Protein AF-X1JRZ4-F1 (afdb_monomer_lite)

InterPro domains:
  IPR046865 Flagellar Assembly Protein A, beta solenoid domain [PF03961] (2-106)

Radius of gyration: 22.12 Å; chains: 1; bounding box: 46×29×64 Å

pLDDT: mean 81.47, std 8.97, range [46.62, 93.19]

Organism: NCBI:txid412755

Foldseek 3Di:
DDEADDPPDPAAEAE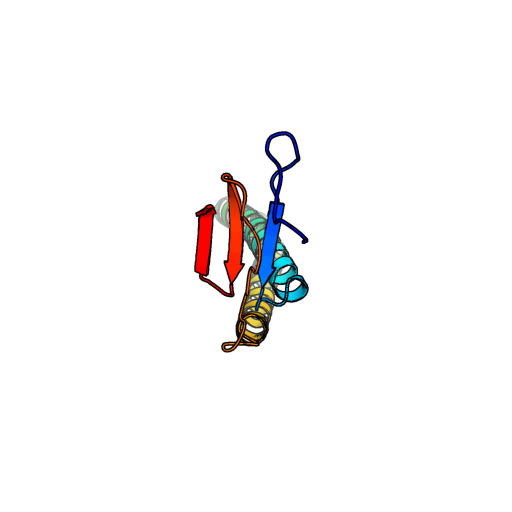KQFDVVLVVLLVVLVVVLVVLVVVLVVLVVCCVVDDPCNVVSVVSNVVSVVSNVVSVVVNVVSVVVGNPDPPIDDDDPDYYDARHWYHHRPDIDGD

Structure (mmCIF, N/CA/C/O backbone):
data_AF-X1JRZ4-F1
#
_entry.id   AF-X1JRZ4-F1
#
loop_
_atom_site.group_PDB
_atom_site.id
_atom_site.type_symbol
_atom_site.label_atom_id
_atom_site.label_alt_id
_atom_site.label_comp_id
_atom_site.label_asym_id
_atom_site.label_entity_id
_atom_site.label_seq_id
_atom_site.pdbx_PDB_ins_code
_atom_site.Cartn_x
_atom_site.Cartn_y
_atom_site.Cartn_z
_atom_site.occupancy
_atom_site.B_iso_or_equiv
_atom_site.auth_seq_id
_atom_site.auth_comp_id
_atom_site.auth_asym_id
_atom_site.auth_atom_id
_atom_site.pdbx_PDB_model_num
ATOM 1 N N . ALA A 1 1 ? 19.357 6.986 -33.966 1.00 46.62 1 ALA A N 1
ATOM 2 C CA . ALA A 1 1 ? 19.563 6.041 -32.853 1.00 46.62 1 ALA A CA 1
ATOM 3 C C . ALA A 1 1 ? 19.085 6.731 -31.586 1.00 46.62 1 ALA A C 1
ATOM 5 O O . ALA A 1 1 ? 19.544 7.835 -31.326 1.00 46.62 1 ALA A O 1
ATOM 6 N N . THR A 1 2 ? 18.114 6.161 -30.878 1.00 57.91 2 THR A N 1
ATOM 7 C CA . THR A 1 2 ? 17.527 6.785 -29.683 1.00 57.91 2 THR A CA 1
ATOM 8 C C . THR A 1 2 ? 18.223 6.193 -28.462 1.00 57.91 2 THR A C 1
ATOM 10 O O . THR A 1 2 ? 18.154 4.987 -28.245 1.00 57.91 2 THR A O 1
ATOM 13 N N . GLN A 1 3 ? 18.978 7.018 -27.741 1.00 73.88 3 GLN A N 1
ATOM 14 C CA . GLN A 1 3 ? 19.676 6.652 -26.504 1.00 73.88 3 GLN A CA 1
ATOM 15 C C . GLN A 1 3 ? 18.753 6.852 -25.295 1.00 73.88 3 GLN A C 1
ATOM 17 O O . GLN A 1 3 ? 17.847 7.687 -25.353 1.00 73.88 3 GLN A O 1
ATOM 22 N N . ILE A 1 4 ? 18.983 6.111 -24.209 1.00 78.50 4 ILE A N 1
ATOM 23 C CA . ILE A 1 4 ? 18.250 6.289 -22.947 1.00 78.50 4 ILE A CA 1
ATOM 24 C C . ILE A 1 4 ? 19.100 7.160 -22.023 1.00 78.50 4 ILE A C 1
ATOM 26 O O . ILE A 1 4 ? 20.213 6.785 -21.654 1.00 78.50 4 ILE A O 1
ATOM 30 N N . GLY A 1 5 ? 18.567 8.327 -21.661 1.00 79.38 5 GLY A N 1
ATOM 31 C CA . GLY A 1 5 ? 19.239 9.309 -20.813 1.00 79.38 5 GLY A CA 1
ATOM 32 C C . GLY A 1 5 ? 20.214 10.239 -21.542 1.00 79.38 5 GLY A C 1
ATOM 33 O O . GLY A 1 5 ? 20.414 10.184 -22.759 1.00 79.3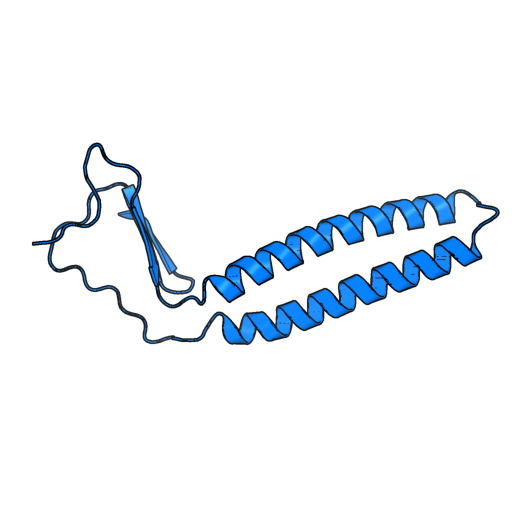8 5 GLY A O 1
ATOM 34 N N . SER A 1 6 ? 20.800 11.156 -20.772 1.00 81.12 6 SER A N 1
ATOM 35 C CA . SER A 1 6 ? 21.845 12.083 -21.222 1.00 81.12 6 SER A CA 1
ATOM 36 C C . SER A 1 6 ? 22.683 12.569 -20.037 1.00 81.12 6 SER A C 1
ATOM 38 O O . SER A 1 6 ? 22.211 12.550 -18.906 1.00 81.12 6 SER A O 1
ATOM 40 N N . ALA A 1 7 ? 23.905 13.046 -20.294 1.00 76.19 7 ALA A N 1
ATOM 41 C CA . ALA A 1 7 ? 24.854 13.440 -19.245 1.00 76.19 7 ALA A CA 1
ATOM 42 C C . ALA A 1 7 ? 24.419 14.644 -18.382 1.00 76.19 7 ALA A C 1
ATOM 44 O O . ALA A 1 7 ? 24.859 14.770 -17.246 1.00 76.19 7 ALA A O 1
ATOM 45 N N . LEU A 1 8 ? 23.599 15.545 -18.930 1.00 80.31 8 LEU A N 1
ATOM 46 C CA . LEU A 1 8 ? 23.165 16.788 -18.272 1.00 80.31 8 LEU A CA 1
ATOM 47 C C . LEU A 1 8 ? 21.639 16.867 -18.103 1.00 80.31 8 LEU A C 1
ATOM 49 O O . LEU A 1 8 ? 21.118 17.889 -17.662 1.00 80.31 8 LEU A O 1
ATOM 53 N N . GLY A 1 9 ? 20.918 15.824 -18.513 1.00 74.38 9 GLY A N 1
ATOM 54 C CA . GLY A 1 9 ? 19.462 15.793 -18.469 1.00 74.38 9 GLY A CA 1
ATOM 55 C C . GLY A 1 9 ? 18.916 15.271 -17.141 1.00 74.38 9 GLY A C 1
ATOM 56 O O . GLY A 1 9 ? 19.661 14.726 -16.325 1.00 74.38 9 GLY A O 1
ATOM 57 N N . PRO A 1 10 ? 17.597 15.405 -16.926 1.00 77.81 10 PRO A N 1
ATOM 58 C CA . PRO A 1 10 ? 16.932 14.769 -15.799 1.00 77.81 10 PRO A CA 1
ATOM 59 C C . PRO A 1 10 ? 17.080 13.244 -15.871 1.00 77.81 10 PRO A C 1
ATOM 61 O O . PRO A 1 10 ? 17.204 12.660 -16.955 1.00 77.81 10 PRO A O 1
ATOM 64 N N . ARG A 1 11 ? 17.048 12.599 -14.700 1.00 81.56 11 ARG A N 1
ATOM 65 C CA . ARG A 1 11 ? 17.111 11.141 -14.587 1.00 81.56 11 ARG A CA 1
ATOM 66 C C . ARG A 1 11 ? 16.006 10.512 -15.431 1.00 81.56 11 ARG A C 1
ATOM 68 O O . ARG A 1 11 ? 14.850 10.913 -15.346 1.00 81.56 11 ARG A O 1
ATOM 75 N N . THR A 1 12 ? 16.381 9.550 -16.266 1.00 85.25 12 THR A N 1
ATOM 76 C CA . THR A 1 12 ? 15.417 8.785 -17.059 1.00 85.25 12 THR A CA 1
ATOM 77 C C . THR A 1 12 ? 15.014 7.546 -16.281 1.00 85.25 12 THR A C 1
ATOM 79 O O . THR A 1 12 ? 15.883 6.781 -15.861 1.00 85.25 12 THR A O 1
ATOM 82 N N . GLU A 1 13 ? 13.708 7.370 -16.104 1.00 85.19 13 GLU A N 1
ATOM 83 C CA . GLU A 1 13 ? 13.115 6.230 -15.413 1.00 85.19 13 GLU A CA 1
ATOM 84 C C . GLU A 1 13 ? 12.150 5.519 -16.365 1.00 85.19 13 GLU A C 1
ATOM 86 O O . GLU A 1 13 ? 11.317 6.161 -17.010 1.00 85.19 13 GLU A O 1
ATOM 91 N N . ILE A 1 14 ? 12.304 4.205 -16.500 1.00 84.12 14 ILE A N 1
ATOM 92 C CA . ILE A 1 14 ? 11.470 3.354 -17.350 1.00 84.12 14 ILE A CA 1
ATOM 93 C C . ILE A 1 14 ? 10.855 2.285 -16.463 1.00 84.12 14 ILE A C 1
ATOM 95 O O . ILE A 1 14 ? 11.589 1.538 -15.832 1.00 84.12 14 ILE A O 1
ATOM 99 N N . TYR A 1 15 ? 9.530 2.189 -16.472 1.00 77.44 15 TYR A N 1
ATOM 100 C CA . TYR A 1 15 ? 8.778 1.160 -15.762 1.00 77.44 15 TYR A CA 1
ATOM 101 C C . TYR A 1 15 ? 8.071 0.289 -16.803 1.00 77.44 15 TYR A C 1
ATOM 103 O O . TYR A 1 15 ? 7.319 0.798 -17.640 1.00 77.44 15 TYR A O 1
ATOM 111 N N . CYS A 1 16 ? 8.358 -1.008 -16.802 1.00 80.00 16 CYS A N 1
ATOM 112 C CA . CYS A 1 16 ? 7.861 -1.983 -17.765 1.00 80.00 16 CYS A CA 1
ATOM 113 C C . CYS A 1 16 ? 7.240 -3.175 -17.029 1.00 80.00 16 CYS A C 1
ATOM 115 O O . CYS A 1 16 ? 7.736 -3.597 -15.992 1.00 80.00 16 CYS A O 1
ATOM 117 N N . GLY A 1 17 ? 6.149 -3.731 -17.554 1.00 71.94 17 GLY A N 1
ATOM 118 C CA . GLY A 1 17 ? 5.520 -4.933 -16.991 1.00 71.94 17 GLY A CA 1
ATOM 119 C C . GLY A 1 17 ? 4.637 -4.729 -15.756 1.00 71.94 17 GLY A C 1
ATOM 120 O O . GLY A 1 17 ? 3.965 -5.670 -15.348 1.00 71.94 17 GLY A O 1
ATOM 121 N N . MET A 1 18 ? 4.543 -3.506 -15.224 1.00 71.69 18 MET A N 1
ATOM 122 C CA . MET A 1 18 ? 3.617 -3.148 -14.142 1.00 71.69 18 MET A CA 1
ATOM 123 C C . MET A 1 18 ? 2.468 -2.270 -14.637 1.00 71.69 18 MET A C 1
ATOM 125 O O . MET A 1 18 ? 2.660 -1.332 -15.414 1.00 71.69 18 MET A O 1
ATOM 129 N N . ASP A 1 19 ? 1.256 -2.537 -14.146 1.00 76.38 19 ASP A N 1
ATOM 130 C CA . ASP A 1 19 ? 0.146 -1.595 -14.290 1.00 76.38 19 ASP A CA 1
ATOM 131 C C . ASP A 1 19 ? 0.325 -0.448 -13.283 1.00 76.38 19 ASP A C 1
ATOM 133 O O . ASP A 1 19 ? -0.079 -0.536 -12.122 1.00 76.38 19 ASP A O 1
ATOM 137 N N . TYR A 1 20 ? 0.911 0.653 -13.755 1.00 75.44 20 TYR A N 1
ATOM 138 C CA . TYR A 1 20 ? 1.138 1.869 -12.967 1.00 75.44 20 TYR A CA 1
ATOM 139 C C . TYR A 1 20 ? -0.132 2.397 -12.275 1.00 75.44 20 TYR A C 1
ATOM 141 O O . TYR A 1 20 ? -0.084 2.948 -11.175 1.00 75.44 20 TYR A O 1
ATOM 149 N N . SER A 1 21 ? -1.310 2.211 -12.884 1.00 79.31 21 SER A N 1
ATOM 150 C CA . SER A 1 21 ? -2.572 2.649 -12.272 1.00 79.31 21 SER A CA 1
ATOM 151 C C . SER A 1 21 ? -2.980 1.762 -11.097 1.00 79.31 21 SER A C 1
ATOM 153 O O . SER A 1 21 ? -3.687 2.218 -10.195 1.00 79.31 21 SER A O 1
ATOM 155 N N . VAL A 1 22 ? -2.594 0.485 -11.114 1.00 81.06 22 VAL A N 1
ATOM 156 C CA . VAL A 1 22 ? -2.786 -0.450 -9.998 1.00 81.06 22 VAL A CA 1
ATOM 157 C C . VAL A 1 22 ? -1.792 -0.139 -8.885 1.00 81.06 22 VAL A C 1
ATOM 159 O O . VAL A 1 22 ? -2.203 -0.073 -7.727 1.00 81.06 22 VAL A O 1
ATOM 162 N N . GLU A 1 23 ? -0.536 0.136 -9.227 1.00 81.38 23 GLU A N 1
ATOM 163 C CA . GLU A 1 23 ? 0.505 0.543 -8.279 1.00 81.38 23 GLU A CA 1
ATOM 164 C C . GLU A 1 23 ? 0.115 1.808 -7.502 1.00 81.38 23 GLU A C 1
ATOM 166 O O . GLU A 1 23 ? 0.013 1.770 -6.275 1.00 81.38 23 GLU A O 1
ATOM 171 N N . GLN A 1 24 ? -0.250 2.894 -8.195 1.00 85.06 24 GLN A N 1
ATOM 172 C CA . GLN A 1 24 ? -0.701 4.124 -7.530 1.00 85.06 24 GLN A CA 1
ATOM 173 C C . GLN A 1 24 ? -1.917 3.899 -6.622 1.00 85.06 24 GLN A C 1
ATOM 175 O O . GLN A 1 24 ? -2.057 4.528 -5.571 1.00 85.06 24 GLN A O 1
ATOM 180 N N . LYS A 1 25 ? -2.831 2.999 -7.006 1.00 86.19 25 LYS A N 1
ATOM 181 C CA . LYS A 1 25 ? -3.981 2.651 -6.159 1.00 86.19 25 LYS A CA 1
ATOM 182 C C . LYS A 1 25 ? -3.551 1.900 -4.904 1.00 86.19 25 LYS A C 1
ATOM 184 O O . LYS A 1 25 ? -4.128 2.147 -3.848 1.00 86.19 25 LYS A O 1
ATOM 189 N N . LEU A 1 26 ? -2.570 1.005 -4.998 1.00 86.69 26 LEU A N 1
ATOM 190 C CA . LEU A 1 26 ? -2.014 0.300 -3.842 1.00 86.69 26 LEU A CA 1
ATOM 191 C C . LEU A 1 26 ? -1.325 1.270 -2.877 1.00 86.69 26 LEU A C 1
ATOM 193 O O . LEU A 1 26 ? -1.564 1.189 -1.669 1.00 86.69 26 LEU A O 1
ATOM 197 N N . GLU A 1 27 ? -0.554 2.229 -3.393 1.00 88.56 27 GLU A N 1
ATOM 198 C CA . GLU A 1 27 ? 0.036 3.303 -2.582 1.00 88.56 27 GLU A CA 1
ATOM 199 C C . GLU A 1 27 ? -1.040 4.138 -1.883 1.00 88.56 27 GLU A C 1
ATOM 201 O O . GLU A 1 27 ? -1.004 4.322 -0.665 1.00 88.56 27 GLU A O 1
ATOM 206 N N . TRP A 1 28 ? -2.071 4.557 -2.618 1.00 90.69 28 TRP A N 1
ATOM 207 C CA . TRP A 1 28 ? -3.183 5.310 -2.042 1.00 90.69 28 TRP A CA 1
ATOM 208 C C . TRP A 1 28 ? -3.914 4.528 -0.939 1.00 90.69 28 TRP A C 1
ATOM 210 O O . TRP A 1 28 ? -4.245 5.089 0.112 1.00 90.69 28 TRP A O 1
ATOM 220 N N . ILE A 1 29 ? -4.152 3.225 -1.139 1.00 88.94 29 ILE A N 1
ATOM 221 C CA . ILE A 1 29 ? -4.768 2.362 -0.120 1.00 88.94 29 ILE A CA 1
ATOM 222 C C . ILE A 1 29 ? -3.877 2.281 1.125 1.00 88.94 29 ILE A C 1
ATOM 224 O O . ILE A 1 29 ? -4.386 2.374 2.247 1.00 88.94 29 ILE A O 1
ATOM 228 N N . ARG A 1 30 ? -2.558 2.136 0.952 1.00 88.69 30 ARG A N 1
ATOM 229 C CA . ARG A 1 30 ? -1.592 2.109 2.057 1.00 88.69 30 ARG A CA 1
ATOM 230 C C . ARG A 1 30 ? -1.671 3.386 2.891 1.00 88.69 30 ARG A C 1
ATOM 232 O O . ARG A 1 30 ? -1.808 3.295 4.113 1.00 88.69 30 ARG A O 1
ATOM 239 N N . ASP A 1 31 ? -1.652 4.550 2.252 1.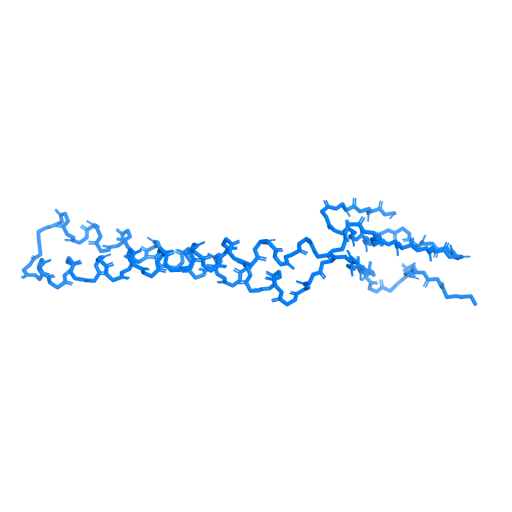00 91.69 31 ASP A N 1
ATOM 240 C CA . ASP A 1 31 ? -1.727 5.840 2.944 1.00 91.69 31 ASP A CA 1
ATOM 241 C C . ASP A 1 31 ? -3.042 5.997 3.712 1.00 91.69 31 ASP A C 1
ATOM 243 O O . ASP A 1 31 ? -3.059 6.415 4.877 1.00 91.69 31 ASP A O 1
ATOM 247 N N . LYS A 1 32 ? -4.160 5.579 3.108 1.00 91.56 32 LYS A N 1
ATOM 248 C CA . LYS A 1 32 ? -5.470 5.590 3.771 1.00 91.56 32 LYS A CA 1
ATOM 249 C C . LYS A 1 32 ? -5.527 4.645 4.965 1.00 91.56 32 LYS A C 1
ATOM 251 O O . LYS A 1 32 ? -6.071 5.018 6.005 1.00 91.56 32 LYS A O 1
ATOM 256 N N . ASN A 1 33 ? -4.931 3.462 4.862 1.00 89.62 33 ASN A N 1
ATOM 257 C CA . ASN A 1 33 ? -4.840 2.522 5.976 1.00 89.62 33 ASN A CA 1
ATOM 258 C C . ASN A 1 33 ? -4.043 3.101 7.154 1.00 89.62 33 ASN A C 1
ATOM 260 O O . ASN A 1 33 ? -4.471 2.957 8.301 1.00 89.62 33 ASN A O 1
ATOM 264 N N . ILE A 1 34 ? -2.934 3.802 6.894 1.00 91.81 34 ILE A N 1
ATOM 265 C CA . ILE A 1 34 ? -2.146 4.481 7.937 1.00 91.81 34 ILE A CA 1
ATOM 266 C C . ILE A 1 34 ? -2.991 5.556 8.636 1.00 91.81 34 ILE A C 1
ATOM 268 O O . ILE A 1 34 ? -3.036 5.606 9.870 1.00 91.81 34 ILE A O 1
ATOM 272 N N . GLU A 1 35 ? -3.706 6.380 7.867 1.00 92.56 35 GLU A N 1
ATOM 273 C CA . GLU A 1 35 ? -4.585 7.430 8.395 1.00 92.56 35 GLU A CA 1
ATOM 274 C C . GLU A 1 35 ? -5.681 6.848 9.309 1.00 92.56 35 GLU A C 1
ATOM 276 O O . GLU A 1 35 ? -5.917 7.335 10.421 1.00 92.56 35 GLU A O 1
ATOM 281 N N . ILE A 1 36 ? -6.343 5.778 8.862 1.00 90.62 36 ILE A N 1
ATOM 282 C CA . ILE A 1 36 ? -7.429 5.121 9.600 1.00 90.62 36 ILE A CA 1
ATOM 283 C C . ILE A 1 36 ? -6.890 4.418 10.851 1.00 90.62 36 ILE A C 1
ATOM 285 O O . ILE A 1 36 ? -7.488 4.541 11.921 1.00 90.62 36 ILE A O 1
ATOM 289 N N . ALA A 1 37 ? -5.743 3.742 10.764 1.00 89.44 37 ALA A N 1
ATOM 290 C CA . ALA A 1 37 ? -5.098 3.098 11.908 1.00 89.44 37 ALA A CA 1
ATOM 291 C C . ALA A 1 37 ? -4.699 4.114 12.990 1.00 89.44 37 ALA A C 1
ATOM 293 O O . ALA A 1 37 ? -4.865 3.856 14.187 1.00 89.44 37 ALA A O 1
ATOM 294 N N . PHE A 1 38 ? -4.230 5.298 12.591 1.00 93.19 38 PHE A N 1
ATOM 295 C CA . PHE A 1 38 ? -3.940 6.376 13.533 1.00 93.19 38 PHE A CA 1
ATOM 296 C C . PHE A 1 38 ? -5.206 6.848 14.262 1.00 93.19 38 PHE A C 1
ATOM 298 O O . PHE A 1 38 ? -5.207 6.940 15.494 1.00 93.19 38 PHE A O 1
ATOM 305 N N . LYS A 1 39 ? -6.307 7.070 13.530 1.00 90.75 39 LYS A N 1
ATOM 306 C CA . LYS A 1 39 ? -7.615 7.420 14.117 1.00 90.75 39 LYS A CA 1
ATOM 307 C C . LYS A 1 39 ? -8.123 6.328 15.058 1.00 90.75 39 LYS A C 1
ATOM 309 O O . LYS A 1 39 ? -8.574 6.636 16.160 1.00 90.75 39 LYS A O 1
ATOM 314 N N . LEU A 1 40 ? -7.982 5.058 14.680 1.00 90.75 40 LEU A N 1
ATOM 315 C CA . LEU A 1 40 ? -8.364 3.917 15.514 1.00 90.75 40 LEU A CA 1
ATOM 316 C C . LEU A 1 40 ? -7.608 3.930 16.848 1.00 90.75 40 LEU A C 1
ATOM 318 O O . LEU A 1 40 ? -8.218 3.825 17.911 1.00 90.75 40 LEU A O 1
ATOM 322 N N . LYS A 1 41 ? -6.293 4.164 16.811 1.00 91.19 41 LYS A N 1
ATOM 323 C CA . LYS A 1 41 ? -5.455 4.265 18.015 1.00 91.19 41 LYS A CA 1
ATOM 324 C C . LYS A 1 41 ? -5.871 5.427 18.922 1.00 91.19 41 LYS A C 1
ATOM 326 O O . LYS A 1 41 ? -5.788 5.313 20.145 1.00 91.19 41 LYS A O 1
ATOM 331 N N . GLN A 1 42 ? -6.322 6.549 18.356 1.00 89.69 42 GLN A N 1
ATOM 332 C CA . GLN A 1 42 ? -6.862 7.669 19.135 1.00 89.69 42 GLN A CA 1
ATOM 333 C C . GLN A 1 42 ? -8.194 7.312 19.808 1.00 89.69 42 GLN A C 1
ATOM 335 O O . GLN A 1 42 ? -8.375 7.615 20.989 1.00 89.69 42 GLN A O 1
ATOM 340 N N . VAL A 1 43 ? -9.099 6.644 19.090 1.00 88.00 43 VAL A N 1
ATOM 341 C CA . VAL A 1 43 ? -10.389 6.174 19.624 1.00 88.00 43 VAL A CA 1
ATOM 342 C C . VAL A 1 43 ? -10.175 5.157 20.747 1.00 88.00 43 VAL A C 1
ATOM 344 O O . VAL A 1 43 ? -10.767 5.291 21.815 1.00 88.00 43 VAL A O 1
ATOM 347 N N . GLU A 1 44 ? -9.252 4.211 20.576 1.00 87.62 44 GLU A N 1
ATOM 348 C CA . GLU A 1 44 ? -8.901 3.218 21.602 1.00 87.62 44 GLU A CA 1
ATOM 349 C C . GLU A 1 44 ? -8.329 3.851 22.876 1.00 87.62 44 GLU A C 1
ATOM 351 O O . GLU A 1 44 ? -8.628 3.406 23.985 1.00 87.62 44 GLU A O 1
ATOM 356 N N . ARG A 1 45 ? -7.536 4.921 22.746 1.00 88.56 45 ARG A N 1
ATOM 357 C CA . ARG A 1 45 ? -7.051 5.692 23.902 1.00 88.56 45 ARG A CA 1
ATOM 358 C C . ARG A 1 45 ? -8.194 6.396 24.634 1.00 88.56 45 ARG A C 1
ATOM 360 O O . ARG A 1 45 ? -8.233 6.344 25.860 1.00 88.56 45 ARG A O 1
ATOM 367 N N . LYS A 1 46 ? -9.133 7.005 23.902 1.00 86.12 46 LYS A N 1
ATOM 368 C CA . LYS A 1 46 ? -10.313 7.670 24.484 1.00 86.12 46 LYS A CA 1
ATOM 369 C C . LYS A 1 46 ? -11.251 6.683 25.185 1.00 86.12 46 LYS A C 1
ATOM 371 O O . LYS A 1 46 ? -11.750 6.991 26.261 1.00 86.12 46 LYS A O 1
ATOM 376 N N . LEU A 1 47 ? -11.423 5.480 24.634 1.00 84.81 47 LEU A N 1
ATOM 377 C CA . LEU A 1 47 ? -12.202 4.402 25.258 1.00 84.81 47 LEU A CA 1
ATOM 378 C C . LEU A 1 47 ? -11.616 3.945 26.601 1.00 84.81 47 LEU A C 1
ATOM 380 O O . LEU A 1 47 ? -12.370 3.651 27.527 1.00 84.81 47 LEU A O 1
ATOM 384 N N . LYS A 1 48 ? -10.282 3.906 26.725 1.00 84.56 48 LYS A N 1
ATOM 385 C CA . LYS A 1 48 ? -9.585 3.523 27.966 1.00 84.56 48 LYS A CA 1
ATOM 386 C C . LYS A 1 48 ? -9.623 4.599 29.054 1.00 84.56 48 LYS A C 1
ATOM 388 O O . LYS A 1 48 ? -9.504 4.260 30.224 1.00 84.56 48 LYS A O 1
ATOM 393 N N . ALA A 1 49 ? -9.782 5.871 28.687 1.00 81.88 49 ALA A N 1
ATOM 394 C CA . ALA A 1 49 ? -9.736 7.000 29.619 1.00 81.88 49 ALA A CA 1
ATOM 395 C C . ALA A 1 49 ? -11.052 7.250 30.390 1.00 81.88 49 ALA A C 1
ATOM 397 O O . ALA A 1 49 ? -11.101 8.166 31.200 1.00 81.88 49 ALA A O 1
ATOM 398 N N . THR A 1 50 ? -12.078 6.408 30.200 1.00 65.81 50 THR A N 1
ATOM 399 C CA . THR A 1 50 ? -13.453 6.580 30.714 1.00 65.81 50 THR A CA 1
ATOM 400 C C . THR A 1 50 ? -14.134 7.789 30.072 1.00 65.81 50 THR A C 1
ATOM 402 O O . THR A 1 50 ? -13.862 8.936 30.404 1.00 65.81 50 THR A O 1
ATOM 405 N N . SER A 1 51 ? -15.006 7.531 29.097 1.00 62.97 51 SER A N 1
ATOM 406 C CA . SER A 1 51 ? -15.704 8.570 28.339 1.00 62.97 51 SER A CA 1
ATOM 407 C C . SER A 1 51 ? -17.209 8.324 28.406 1.00 62.97 51 SER A C 1
ATOM 409 O O . SER A 1 51 ? -17.649 7.195 28.186 1.00 62.97 51 SER A O 1
ATOM 411 N N . GLU A 1 52 ? -17.986 9.372 28.694 1.00 69.44 52 GLU A N 1
ATOM 412 C CA . GLU A 1 52 ? -19.461 9.358 28.701 1.00 69.44 52 GLU A CA 1
ATOM 413 C C . GLU A 1 52 ? -20.055 8.969 27.330 1.00 69.44 52 GLU A C 1
ATOM 415 O O . GLU A 1 52 ? -21.210 8.572 27.240 1.00 69.44 52 GLU A O 1
ATOM 420 N N . GLU A 1 53 ? -19.248 8.982 26.262 1.00 78.44 53 GLU A N 1
ATOM 421 C CA . GLU A 1 53 ? -19.644 8.633 24.891 1.00 78.44 53 GLU A CA 1
ATOM 422 C C . GLU A 1 53 ? -19.168 7.238 24.442 1.00 78.44 53 GLU A C 1
ATOM 424 O O . GLU A 1 53 ? -18.898 7.002 23.260 1.00 78.44 53 GLU A O 1
ATOM 429 N N . LYS A 1 54 ? -19.033 6.295 25.381 1.00 81.56 54 LYS A N 1
ATOM 430 C CA . LYS A 1 54 ? -18.462 4.961 25.132 1.00 81.56 54 LYS A CA 1
ATOM 431 C C . LYS A 1 54 ? -19.128 4.216 23.965 1.00 81.56 54 LYS A C 1
ATOM 433 O O . LYS A 1 54 ? -18.414 3.657 23.140 1.00 81.56 54 LYS A O 1
ATOM 438 N N . GLU A 1 55 ? -20.457 4.250 23.853 1.00 83.25 55 GLU A N 1
ATOM 439 C CA . GLU A 1 55 ? -21.187 3.612 22.742 1.00 83.25 55 GLU A CA 1
ATOM 440 C C . GLU A 1 55 ? -20.854 4.229 21.379 1.00 83.25 55 GLU A C 1
ATOM 442 O O . GLU A 1 55 ? -20.558 3.502 20.433 1.00 83.25 55 GLU A O 1
ATOM 447 N N . LYS A 1 56 ? -20.811 5.566 21.278 1.00 84.50 56 LYS A N 1
ATOM 448 C CA . LYS A 1 56 ? -20.429 6.251 20.031 1.00 84.50 56 LYS A CA 1
ATOM 449 C C . LYS A 1 56 ? -18.994 5.917 19.630 1.00 84.50 56 LYS A C 1
ATOM 451 O O . LYS A 1 56 ? -18.702 5.739 18.452 1.00 84.50 56 LYS A O 1
ATOM 456 N N . LEU A 1 57 ? -18.088 5.832 20.604 1.00 83.81 57 LEU A N 1
ATOM 457 C CA . LEU A 1 57 ? -16.692 5.478 20.353 1.00 83.81 57 LEU A CA 1
ATOM 458 C C . LEU A 1 57 ? -16.534 4.021 19.900 1.00 83.81 57 LEU A C 1
ATOM 460 O O . LEU A 1 57 ? -15.685 3.766 19.050 1.00 83.81 57 LEU A O 1
ATOM 464 N N . ILE A 1 58 ? -17.343 3.093 20.420 1.00 87.06 58 ILE A N 1
ATOM 465 C CA . ILE A 1 58 ? -17.377 1.695 19.961 1.00 87.06 58 ILE A CA 1
ATOM 466 C C . ILE A 1 58 ? -17.880 1.623 18.513 1.00 87.06 58 ILE A C 1
ATOM 468 O O . ILE A 1 58 ? -17.213 1.018 17.679 1.00 87.06 58 ILE A O 1
ATOM 472 N N . ASP A 1 59 ? -18.973 2.316 18.176 1.00 89.56 59 ASP A N 1
ATOM 473 C CA . ASP A 1 59 ? -19.499 2.354 16.800 1.00 89.56 59 ASP A CA 1
ATOM 474 C C . ASP A 1 59 ? -18.473 2.943 15.809 1.00 89.56 59 ASP A C 1
ATOM 476 O O . ASP A 1 59 ? -18.229 2.402 14.728 1.00 89.56 59 ASP A O 1
ATOM 480 N N . ILE A 1 60 ? -17.780 4.019 16.198 1.00 87.75 60 ILE A N 1
ATOM 481 C CA . ILE A 1 60 ? -16.689 4.591 15.394 1.00 87.75 60 ILE A CA 1
ATOM 482 C C . ILE A 1 60 ? -15.521 3.601 15.266 1.00 87.75 60 ILE A C 1
ATOM 484 O O . ILE A 1 60 ? -14.967 3.454 14.176 1.00 87.75 60 ILE A O 1
ATOM 488 N N . GLN A 1 61 ? -15.138 2.913 16.344 1.00 88.50 61 GLN A N 1
ATOM 489 C CA . GLN A 1 61 ? -14.072 1.908 16.320 1.00 88.50 61 GLN A CA 1
ATOM 490 C C . GLN A 1 61 ? -14.395 0.783 15.330 1.00 88.50 61 GLN A C 1
ATOM 492 O O . GLN A 1 61 ? -13.532 0.373 14.550 1.00 88.50 61 GLN A O 1
ATOM 497 N N . GLU A 1 62 ? -15.635 0.307 15.337 1.00 91.50 62 GLU A N 1
ATOM 498 C CA . GLU A 1 62 ? -16.095 -0.777 14.477 1.00 91.50 62 GLU A CA 1
ATOM 499 C C . GLU A 1 62 ? -16.136 -0.353 13.006 1.00 91.50 62 GLU A C 1
ATOM 501 O O . GLU A 1 62 ? -15.590 -1.052 12.150 1.00 91.50 62 GLU A O 1
ATOM 506 N N . LYS A 1 63 ? -16.634 0.853 12.709 1.00 91.81 63 LYS A N 1
ATOM 507 C CA . LYS A 1 63 ? -16.584 1.433 11.354 1.00 91.81 63 LYS A CA 1
ATOM 508 C C . LYS A 1 63 ? -15.158 1.585 10.831 1.00 91.81 63 LYS A C 1
ATOM 510 O O . LYS A 1 63 ? -14.896 1.266 9.672 1.00 91.81 63 LYS A O 1
ATOM 515 N N . LEU A 1 64 ? -14.221 2.039 11.667 1.00 89.00 64 LEU A N 1
ATOM 516 C CA . LEU A 1 64 ? -12.809 2.162 11.283 1.00 89.00 64 LEU A CA 1
ATOM 517 C C . LEU A 1 64 ? -12.179 0.787 11.011 1.00 89.00 64 LEU A C 1
ATOM 519 O O . LEU A 1 64 ? -11.436 0.638 10.042 1.00 89.00 64 LEU A O 1
ATOM 523 N N . ARG A 1 65 ? -12.509 -0.237 11.810 1.00 90.81 65 ARG A N 1
ATOM 524 C CA . ARG A 1 65 ? -12.053 -1.621 11.584 1.00 90.81 65 ARG A CA 1
ATOM 525 C C . ARG A 1 65 ? -12.616 -2.205 10.289 1.00 90.81 65 ARG A C 1
ATOM 527 O O . ARG A 1 65 ? -11.862 -2.793 9.518 1.00 90.81 65 ARG A O 1
ATOM 534 N N . GLN A 1 66 ? -13.901 -1.992 10.014 1.00 92.50 66 GLN A N 1
ATOM 535 C CA . GLN A 1 66 ? -14.524 -2.405 8.754 1.00 92.50 66 GLN A CA 1
ATOM 536 C C . GLN A 1 66 ? -13.901 -1.694 7.546 1.00 92.50 66 GLN A C 1
ATOM 538 O O . GLN A 1 66 ? -13.698 -2.320 6.508 1.00 92.50 66 GLN A O 1
ATOM 543 N N . ALA A 1 67 ? -13.562 -0.407 7.670 1.00 89.50 67 ALA A N 1
ATOM 544 C CA . ALA A 1 67 ? -12.891 0.336 6.606 1.00 89.50 67 ALA A CA 1
ATOM 545 C C . ALA A 1 67 ? -11.498 -0.238 6.291 1.00 89.50 67 ALA A C 1
ATOM 547 O O . ALA A 1 67 ? -11.195 -0.459 5.121 1.00 89.50 67 ALA A O 1
ATOM 548 N N . ILE A 1 68 ? -10.692 -0.554 7.315 1.00 89.62 68 ILE A N 1
ATOM 549 C CA . ILE A 1 68 ? -9.392 -1.230 7.135 1.00 89.62 68 ILE A CA 1
ATOM 550 C C . ILE A 1 68 ? -9.580 -2.590 6.457 1.00 89.62 68 ILE A C 1
ATOM 552 O O . ILE A 1 68 ? -8.839 -2.933 5.539 1.00 89.62 68 ILE A O 1
ATOM 556 N N . HIS A 1 69 ? -10.581 -3.366 6.882 1.00 91.94 69 HIS A N 1
ATOM 557 C CA . HIS A 1 69 ? -10.844 -4.679 6.300 1.00 91.94 69 HIS A CA 1
ATOM 558 C C . HIS A 1 69 ? -11.164 -4.588 4.801 1.00 91.94 69 HIS A C 1
ATOM 560 O O . HIS A 1 69 ? -10.506 -5.248 4.002 1.00 91.94 69 HIS A O 1
ATOM 566 N N . LYS A 1 70 ? -12.076 -3.688 4.408 1.00 90.88 70 LYS A N 1
ATOM 567 C CA . LYS A 1 70 ? -12.417 -3.445 2.995 1.00 90.88 70 LYS A CA 1
ATOM 568 C C . LYS A 1 70 ? -11.218 -2.986 2.166 1.00 90.88 70 LYS A C 1
ATOM 570 O O . LYS A 1 70 ? -11.065 -3.399 1.020 1.00 90.88 70 LYS A O 1
ATOM 575 N N . LEU A 1 71 ? -10.366 -2.131 2.732 1.00 88.50 71 LEU A N 1
ATOM 576 C CA . LEU A 1 71 ? -9.145 -1.682 2.064 1.00 88.50 71 LEU A CA 1
ATOM 577 C C . LEU A 1 71 ? -8.158 -2.839 1.854 1.00 88.50 71 LEU A C 1
ATOM 579 O O . LEU A 1 71 ? -7.574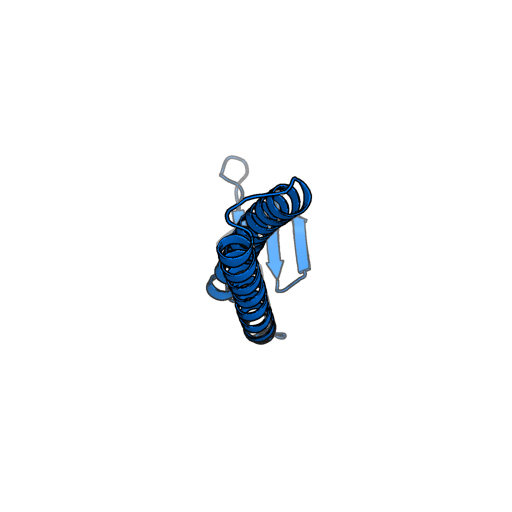 -2.949 0.781 1.00 88.50 71 LEU A O 1
ATOM 583 N N . ASN A 1 72 ? -8.026 -3.748 2.820 1.00 87.12 72 ASN A N 1
ATOM 584 C CA . ASN A 1 72 ? -7.167 -4.928 2.686 1.00 87.12 72 ASN A CA 1
ATOM 585 C C . ASN A 1 72 ? -7.690 -5.936 1.647 1.00 87.12 72 ASN A C 1
ATOM 587 O O . ASN A 1 72 ? -6.897 -6.524 0.905 1.00 87.12 72 ASN A O 1
ATOM 591 N N . GLU A 1 73 ? -9.008 -6.119 1.552 1.00 89.31 73 GLU A N 1
ATOM 592 C CA . GLU A 1 73 ? -9.624 -6.923 0.487 1.00 89.31 73 GLU A CA 1
ATOM 593 C C . GLU A 1 73 ? -9.356 -6.311 -0.896 1.00 89.31 73 GLU A C 1
ATOM 595 O O . GLU A 1 73 ? -8.940 -7.013 -1.822 1.00 89.31 73 GLU A O 1
ATOM 600 N N . ALA A 1 74 ? -9.510 -4.987 -1.024 1.00 85.31 74 ALA A N 1
ATOM 601 C CA . ALA A 1 74 ? -9.207 -4.268 -2.258 1.00 85.31 74 ALA A CA 1
ATOM 602 C C . ALA A 1 74 ? -7.731 -4.426 -2.659 1.00 85.31 74 ALA A C 1
ATOM 604 O O . ALA A 1 74 ? -7.456 -4.769 -3.810 1.00 85.31 74 ALA A O 1
ATOM 605 N N . THR A 1 75 ? -6.797 -4.273 -1.715 1.00 86.38 75 THR A N 1
ATOM 606 C CA . THR A 1 75 ? -5.360 -4.520 -1.925 1.00 86.38 75 THR A CA 1
ATOM 607 C C . THR A 1 75 ? -5.098 -5.920 -2.460 1.00 86.38 75 THR A C 1
ATOM 609 O O . THR A 1 75 ? -4.408 -6.071 -3.464 1.00 86.38 75 THR A O 1
ATOM 612 N N . SER A 1 76 ? -5.697 -6.942 -1.844 1.00 84.12 76 SER A N 1
ATOM 613 C CA . SER A 1 76 ? -5.510 -8.335 -2.266 1.00 84.12 76 SER A CA 1
ATOM 614 C C . SER A 1 76 ? -5.953 -8.542 -3.716 1.00 84.12 76 SER A C 1
ATOM 616 O O . SER A 1 76 ? -5.236 -9.153 -4.498 1.00 84.12 76 SER A O 1
ATOM 618 N N . SER A 1 77 ? -7.090 -7.962 -4.114 1.00 83.81 77 SER A N 1
ATOM 619 C CA . SER A 1 77 ? -7.590 -8.050 -5.495 1.00 83.81 77 SER A CA 1
ATOM 620 C C . SER A 1 77 ? -6.743 -7.288 -6.526 1.00 83.81 77 SER A C 1
ATOM 622 O O . SER A 1 77 ? -6.738 -7.645 -7.705 1.00 83.81 77 SER A O 1
ATOM 624 N N . LEU A 1 78 ? -6.057 -6.225 -6.096 1.00 80.69 78 LEU A N 1
ATOM 625 C CA . LEU A 1 78 ? -5.198 -5.395 -6.938 1.00 80.69 78 LEU A CA 1
ATOM 626 C C . LEU A 1 78 ? -3.813 -6.017 -7.115 1.00 80.69 78 LEU A C 1
ATOM 628 O O . LEU A 1 78 ? -3.273 -5.935 -8.211 1.00 80.69 78 LEU A O 1
ATOM 632 N N . LEU A 1 79 ? -3.283 -6.707 -6.100 1.00 76.56 79 LEU A N 1
ATOM 633 C CA . LEU A 1 79 ? -2.009 -7.429 -6.199 1.00 76.56 79 LEU A CA 1
ATOM 634 C C . LEU A 1 79 ? -2.021 -8.454 -7.340 1.00 76.56 79 LEU A C 1
ATOM 636 O O . LEU A 1 79 ? -1.104 -8.471 -8.150 1.00 76.56 79 LEU A O 1
ATOM 640 N N . PHE A 1 80 ? -3.111 -9.213 -7.497 1.00 71.69 80 PHE A N 1
ATOM 641 C CA . PHE A 1 80 ? -3.273 -10.143 -8.627 1.00 71.69 80 PHE A CA 1
ATOM 642 C C . PHE A 1 80 ? -3.316 -9.465 -10.004 1.00 71.69 80 PHE A C 1
ATOM 644 O O . PHE A 1 80 ? -3.179 -10.134 -11.023 1.00 71.69 80 PHE A O 1
ATOM 651 N N . LYS A 1 81 ? -3.572 -8.155 -10.058 1.00 72.12 81 LYS A N 1
ATOM 652 C CA . LYS A 1 81 ? -3.615 -7.375 -11.302 1.00 72.12 81 LYS A CA 1
ATOM 653 C C . LYS A 1 81 ? -2.314 -6.626 -11.575 1.00 72.12 81 LYS A C 1
ATOM 655 O O . LYS A 1 81 ? -2.182 -6.091 -12.672 1.00 72.12 81 LYS A O 1
ATOM 660 N N . LEU A 1 82 ? -1.413 -6.555 -10.594 1.00 68.31 82 LEU A N 1
ATOM 661 C CA . LEU A 1 82 ? -0.130 -5.870 -10.705 1.00 68.31 82 LEU A CA 1
ATOM 662 C C . LEU A 1 82 ? 0.845 -6.697 -11.562 1.00 68.31 82 LEU A C 1
ATOM 664 O O . LEU A 1 82 ? 1.427 -6.155 -12.495 1.00 68.31 82 LEU A O 1
ATOM 668 N N . ASP A 1 83 ? 0.913 -8.011 -11.323 1.00 62.44 83 ASP A N 1
ATOM 669 C CA . ASP A 1 83 ? 1.752 -8.971 -12.062 1.00 62.44 83 ASP A CA 1
ATOM 670 C C . ASP A 1 83 ? 1.068 -9.482 -13.327 1.00 62.44 83 ASP A C 1
ATOM 672 O O . ASP A 1 83 ? 0.695 -10.649 -13.453 1.00 62.44 83 ASP A O 1
ATOM 676 N N . ARG A 1 84 ? 0.807 -8.572 -14.266 1.00 57.97 84 A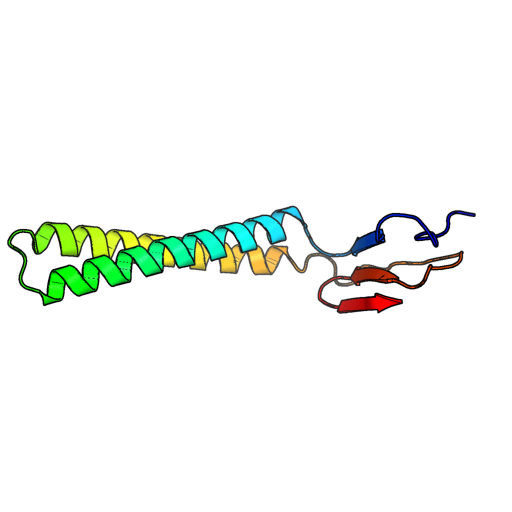RG A N 1
ATOM 677 C CA . ARG A 1 84 ? 0.004 -8.903 -15.447 1.00 57.97 84 ARG A CA 1
ATOM 678 C C . ARG A 1 84 ? 0.818 -9.391 -16.647 1.00 57.97 84 ARG A C 1
ATOM 680 O O . ARG A 1 84 ? 0.205 -9.924 -17.564 1.00 57.97 84 ARG A O 1
ATOM 687 N N . ASN A 1 85 ? 2.143 -9.227 -16.664 1.00 56.56 85 ASN A N 1
ATOM 688 C CA . ASN A 1 85 ? 2.984 -9.652 -17.789 1.00 56.56 85 ASN A CA 1
ATOM 689 C C . ASN A 1 85 ? 4.379 -10.122 -17.341 1.00 56.56 85 ASN A C 1
ATOM 691 O O . ASN A 1 85 ? 5.336 -9.346 -17.362 1.00 56.56 85 ASN A O 1
ATOM 695 N N . ASP A 1 86 ? 4.494 -11.421 -17.055 1.00 60.53 86 ASP A N 1
ATOM 696 C CA . ASP A 1 86 ? 5.765 -12.128 -16.810 1.00 60.53 86 ASP A CA 1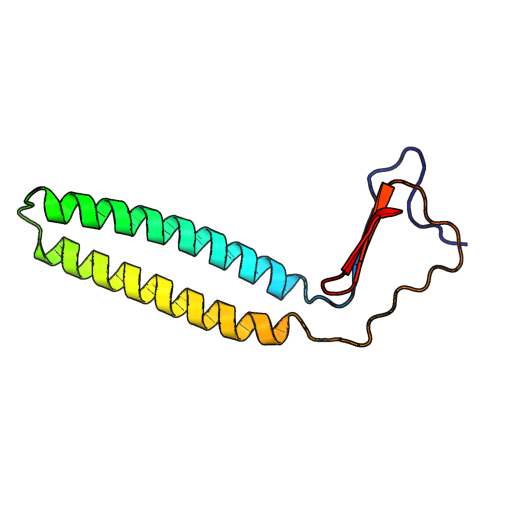
ATOM 697 C C . ASP A 1 86 ? 6.691 -12.199 -18.051 1.00 60.53 86 ASP A C 1
ATOM 699 O O . ASP A 1 86 ? 7.829 -12.647 -17.947 1.00 60.53 86 ASP A O 1
ATOM 703 N N . GLU A 1 87 ? 6.239 -11.734 -19.223 1.00 65.50 87 GLU A N 1
ATOM 704 C CA . GLU A 1 87 ? 6.989 -11.735 -20.496 1.00 65.50 87 GLU A CA 1
ATOM 705 C C . GLU A 1 87 ? 7.385 -10.314 -20.959 1.00 65.50 87 GLU A C 1
ATOM 707 O O . GLU A 1 87 ? 7.423 -10.009 -22.152 1.00 65.50 87 GLU A O 1
ATOM 712 N N . SER A 1 88 ? 7.610 -9.392 -20.019 1.00 70.94 88 SER A N 1
ATOM 713 C CA . SER A 1 88 ? 7.952 -8.001 -20.344 1.00 70.94 88 SER A CA 1
ATOM 714 C C . SER A 1 88 ? 9.453 -7.825 -20.585 1.00 70.94 88 SER A C 1
ATOM 716 O O . SER A 1 88 ? 10.244 -7.940 -19.655 1.00 70.94 88 SER A O 1
ATOM 718 N N . ASP A 1 89 ? 9.839 -7.455 -21.809 1.00 74.56 89 ASP A N 1
ATOM 719 C CA . ASP A 1 89 ? 11.239 -7.219 -22.183 1.00 74.56 89 ASP A CA 1
ATOM 720 C C . ASP A 1 89 ? 11.529 -5.741 -22.490 1.00 74.56 89 ASP A C 1
ATOM 722 O O . ASP A 1 89 ? 10.769 -5.061 -23.186 1.00 74.56 89 ASP A O 1
ATOM 726 N N . VAL A 1 90 ? 12.692 -5.249 -22.048 1.00 79.38 90 VAL A N 1
ATOM 727 C CA . VAL A 1 90 ? 13.242 -3.944 -22.454 1.00 79.38 90 VAL A CA 1
ATOM 728 C C . VAL A 1 90 ? 14.505 -4.168 -23.287 1.00 79.38 90 VAL A C 1
ATOM 730 O O . VAL A 1 90 ? 15.562 -4.508 -22.762 1.00 79.38 90 VAL A O 1
ATOM 733 N N . ILE A 1 91 ? 14.412 -3.954 -24.603 1.00 81.31 91 ILE A N 1
ATOM 734 C CA . ILE A 1 91 ? 15.540 -4.127 -25.534 1.00 81.31 91 ILE A CA 1
ATOM 735 C C . ILE A 1 91 ? 16.105 -2.763 -25.930 1.00 81.31 91 ILE A C 1
ATOM 737 O O . ILE A 1 91 ? 15.478 -2.001 -26.671 1.00 81.31 91 ILE A O 1
ATOM 741 N N . VAL A 1 92 ? 17.337 -2.478 -25.507 1.00 81.25 92 VAL A N 1
ATOM 742 C CA . VAL A 1 92 ? 18.042 -1.237 -25.851 1.00 81.25 92 VAL A CA 1
ATOM 743 C C . VAL A 1 92 ? 19.055 -1.507 -26.962 1.00 81.25 92 VAL A C 1
ATOM 745 O O . VAL A 1 92 ? 20.015 -2.246 -26.778 1.00 81.25 92 VAL A O 1
ATOM 748 N N . LYS A 1 93 ? 18.848 -0.903 -28.140 1.00 79.12 93 LYS A N 1
ATOM 749 C CA . LYS A 1 93 ? 19.757 -1.032 -29.303 1.00 79.12 93 LYS A CA 1
ATOM 750 C C . LYS A 1 93 ? 20.860 0.040 -29.352 1.00 79.12 93 LYS A C 1
ATOM 752 O O . LYS A 1 93 ? 21.669 0.036 -30.275 1.00 79.12 93 LYS A O 1
ATOM 757 N N . GLY A 1 94 ? 20.851 0.988 -28.415 1.00 79.19 94 GLY A N 1
ATOM 758 C CA . GLY A 1 94 ? 21.816 2.086 -28.297 1.00 79.19 94 GLY A CA 1
ATOM 759 C C . GLY A 1 94 ? 22.530 2.077 -26.945 1.00 79.19 94 GLY A C 1
ATOM 760 O O . GLY A 1 94 ? 22.572 1.054 -26.270 1.00 79.19 94 GLY A O 1
ATOM 761 N N . SER A 1 95 ? 23.080 3.218 -26.534 1.00 81.56 95 SER A N 1
ATOM 762 C CA . SER A 1 95 ? 23.676 3.380 -25.206 1.00 81.56 95 SER A CA 1
ATOM 763 C C . SER A 1 95 ? 22.631 3.749 -24.148 1.00 81.56 95 SER A C 1
ATOM 765 O O . SER A 1 95 ? 21.666 4.473 -24.418 1.00 81.56 95 SER A O 1
ATOM 767 N N . ILE A 1 96 ? 22.862 3.263 -22.929 1.00 84.38 96 ILE A N 1
ATOM 768 C CA . ILE A 1 96 ? 22.182 3.702 -21.710 1.00 84.38 96 ILE A CA 1
ATOM 769 C C . ILE A 1 96 ? 23.172 4.589 -20.954 1.00 84.38 96 ILE A C 1
ATOM 771 O O . ILE A 1 96 ? 24.312 4.182 -20.725 1.00 84.38 96 ILE A O 1
ATOM 775 N N . PHE A 1 97 ? 22.770 5.813 -20.620 1.00 86.69 97 PHE A N 1
ATOM 776 C CA . PHE A 1 97 ? 23.597 6.703 -19.807 1.00 86.69 97 PHE A CA 1
ATOM 777 C C . PHE A 1 97 ? 23.597 6.265 -18.331 1.00 86.69 97 PHE A C 1
ATOM 779 O O . PHE A 1 97 ? 22.530 5.909 -17.822 1.00 86.69 97 PHE A O 1
ATOM 786 N N . PRO A 1 98 ? 24.748 6.353 -17.630 1.00 81.12 98 PRO A N 1
ATOM 787 C CA . PRO A 1 98 ? 24.817 6.080 -16.198 1.00 81.12 98 PRO A CA 1
ATOM 788 C C . PRO A 1 98 ? 23.842 6.953 -15.396 1.00 81.12 98 PRO A C 1
ATOM 790 O O . PRO A 1 98 ? 23.713 8.152 -15.651 1.00 81.12 98 PRO A O 1
ATOM 793 N N . GLY A 1 99 ? 23.164 6.354 -14.424 1.00 82.56 99 GLY A N 1
ATOM 794 C CA . GLY A 1 99 ? 22.107 6.945 -13.606 1.00 82.56 99 GLY A CA 1
ATOM 795 C C . GLY A 1 99 ? 20.685 6.631 -14.083 1.00 82.56 99 GLY A C 1
ATOM 796 O O . GLY A 1 99 ? 19.732 6.929 -13.353 1.00 82.56 99 GLY A O 1
ATOM 797 N N . ALA A 1 100 ? 20.516 6.027 -15.265 1.00 84.94 100 ALA A N 1
ATOM 798 C CA . ALA A 1 100 ? 19.211 5.575 -15.740 1.00 84.94 100 ALA A CA 1
ATOM 799 C C . ALA A 1 100 ? 18.638 4.482 -14.823 1.00 84.94 100 ALA A C 1
ATOM 801 O O . ALA A 1 100 ? 19.358 3.594 -14.362 1.00 84.94 100 ALA A O 1
ATOM 802 N N . TYR A 1 101 ? 17.335 4.568 -14.566 1.00 85.44 101 TYR A N 1
ATOM 803 C CA . TYR A 1 101 ? 16.585 3.584 -13.794 1.00 85.44 101 TYR A CA 1
ATOM 804 C C . TYR A 1 101 ? 15.648 2.820 -14.722 1.00 85.44 101 TYR A C 1
ATOM 806 O O . TYR A 1 101 ? 14.880 3.431 -15.466 1.00 85.44 101 TYR A O 1
ATOM 814 N N . ILE A 1 102 ? 15.724 1.495 -14.699 1.00 85.50 102 ILE A N 1
ATOM 815 C CA . ILE A 1 102 ? 14.827 0.627 -15.455 1.00 85.50 102 ILE A CA 1
ATOM 816 C C . ILE A 1 102 ? 14.241 -0.381 -14.479 1.00 85.50 102 ILE A C 1
ATOM 818 O O . ILE A 1 102 ? 14.976 -1.147 -13.867 1.00 85.50 102 ILE A O 1
ATOM 822 N N . GLU A 1 103 ? 12.927 -0.387 -14.347 1.00 81.50 103 GLU A N 1
ATOM 823 C CA . GLU A 1 103 ? 12.176 -1.354 -13.564 1.00 81.50 103 GLU A CA 1
ATOM 824 C C . GLU A 1 103 ? 11.361 -2.232 -14.508 1.00 81.50 103 GLU A C 1
ATOM 826 O O . GLU A 1 103 ? 10.644 -1.734 -15.380 1.00 81.50 103 GLU A O 1
ATOM 831 N N . ILE A 1 104 ? 11.527 -3.544 -14.376 1.00 81.69 104 ILE A N 1
ATOM 832 C CA . ILE A 1 104 ? 10.805 -4.552 -15.148 1.00 81.69 104 ILE A CA 1
ATOM 833 C C . ILE A 1 104 ? 10.122 -5.473 -14.143 1.00 81.69 104 ILE A C 1
ATOM 835 O O . ILE A 1 104 ? 10.790 -6.271 -13.483 1.00 81.69 104 ILE A O 1
ATOM 839 N N . CYS A 1 105 ? 8.804 -5.350 -14.005 1.00 75.62 105 CYS A N 1
ATOM 840 C CA . CYS A 1 105 ? 8.058 -5.989 -12.918 1.00 75.62 105 CYS A CA 1
ATOM 841 C C . CYS A 1 105 ? 8.725 -5.661 -11.563 1.00 75.62 105 CYS A C 1
ATOM 843 O O . CYS A 1 105 ? 9.040 -4.508 -11.305 1.00 75.62 105 CYS A O 1
ATOM 845 N N . HIS A 1 106 ? 9.036 -6.654 -10.724 1.00 68.00 106 HIS A N 1
ATOM 846 C CA . HIS A 1 106 ? 9.704 -6.440 -9.424 1.00 68.00 106 HIS A CA 1
ATOM 847 C C . HIS A 1 106 ? 11.236 -6.305 -9.496 1.00 68.00 106 HIS A C 1
ATOM 849 O O . HIS A 1 106 ? 11.911 -6.397 -8.467 1.00 68.00 106 HIS A O 1
ATOM 855 N N . LEU A 1 107 ? 11.815 -6.174 -10.694 1.00 74.50 107 LEU A N 1
ATOM 856 C CA . LEU A 1 107 ? 13.264 -6.140 -10.896 1.00 74.50 107 LEU A CA 1
ATOM 857 C C . LEU A 1 107 ? 13.737 -4.734 -11.254 1.00 74.50 107 LEU A C 1
ATOM 859 O O . LEU A 1 107 ? 13.440 -4.214 -12.328 1.00 74.50 107 LEU A O 1
ATOM 863 N N . SER A 1 108 ? 14.545 -4.154 -10.370 1.00 79.81 108 SER A N 1
ATOM 864 C CA . SER A 1 108 ? 15.158 -2.843 -10.566 1.00 79.81 108 SER A CA 1
ATOM 865 C C . SER A 1 108 ? 16.577 -2.960 -11.124 1.00 79.81 108 SER A C 1
ATOM 867 O O . SER A 1 108 ? 17.425 -3.667 -10.576 1.00 79.81 108 SER A O 1
ATOM 869 N N . TYR A 1 109 ? 16.864 -2.182 -12.162 1.00 81.31 109 TYR A N 1
ATOM 870 C CA . TYR A 1 109 ? 18.170 -2.050 -12.795 1.00 81.31 109 TYR A CA 1
ATOM 871 C C . TYR A 1 109 ? 18.614 -0.586 -12.751 1.00 81.31 109 TYR A C 1
ATOM 873 O O . TYR A 1 109 ? 17.950 0.305 -13.284 1.00 81.31 109 TYR A O 1
ATOM 881 N N . VAL A 1 110 ? 19.764 -0.339 -12.123 1.00 82.31 110 VAL A N 1
ATOM 882 C CA . VAL A 1 110 ? 20.463 0.950 -12.175 1.00 82.31 110 VAL A CA 1
ATOM 883 C C . VAL A 1 110 ? 21.710 0.751 -13.020 1.00 82.31 110 VAL A C 1
ATOM 885 O O . VAL A 1 110 ? 22.534 -0.106 -12.696 1.00 82.31 110 VAL A O 1
ATOM 888 N N . VAL A 1 111 ? 21.813 1.514 -14.105 1.00 76.94 111 VAL A N 1
ATOM 889 C CA . VAL A 1 111 ? 22.955 1.483 -15.035 1.00 76.94 111 VAL A CA 1
ATOM 890 C C . VAL A 1 111 ? 23.938 2.589 -14.702 1.00 76.94 111 VAL A C 1
ATOM 892 O O . VAL A 1 111 ? 23.468 3.679 -14.312 1.00 76.94 111 VAL A O 1
#

Sequence (111 aa):
ATQIGSALGPRTEIYCGMDYSVEQKLEWIRDKNIEIAFKLKQVERKLKATSEEKEKLIDIQEKLRQAIHKLNEATSSLLFKLDRNDESDVIVKGSIFPGAYIEICHLSYVV

Secondary structure (DSSP, 8-state):
---B--TTSPPPEEEESB-HHHHHHHHHHHHHHHHHHHHHHHHHHHHHT--TTHHHHHHHHHHHHHHHHHHHHHHHHHHHHHB--TT-----SSPBPTT-EEEETTEEEE-